Protein AF-A0A401TVS7-F1 (afdb_monomer)

Sequence (162 aa):
MGSLIAIETSARHPDKVSGLALIGTAATMTVGLDLLKAAEANDGAAIDMVSIWGLGFKAELGGSLAPGLWMHQGAQRVLQEAKPGVLYNDLNACNAYQNGLTAAAAVKVPATFILGERDMMTPAKAGKALAAATPNARTVVLPGAGHMMMVETPDELLAALQ

Foldseek 3Di:
DVLQVQLQCCLVPVVVDAEAEHALDFLAQADDPVLLVCLLVVHLVNLLVCLVLQWFPVLQVADFPDPPDRNSVVSSVVVVPDDRPPSNVVSVVRNPRNCLLVSQLSRDHAYEYEEECSARRRHVVRSVVSQVSHPNYDYDYDYRGYRPCCRHPVPVVVVSVD

Radius of gyration: 15.82 Å; Cα contacts (8 Å, |Δi|>4): 298; chains: 1; bounding box: 44×26×40 Å

Secondary structure (DSSP, 8-state):
-HHHHHHHHHHH-GGG-S-EEEES--S--PPPHHHHHHHHTT-HHHHHHHHHHHS-HHHHH---SSTT--HHHHHHHHHHTSPTTHHHHHHHHHHH---HHHHHHH--S-EEEEEETT-SSS-HHHHHHHHHTSTTEEEEEETT--S-HHHHSHHHHHHHH-

Mean predicted aligned error: 2.96 Å

pLDDT: mean 95.12, std 3.69, range [77.69, 98.56]

Nearest PDB structures (foldseek):
  5h3h-assembly1_A  TM=8.225E-01  e=1.185E-07  Exiguobacterium antarcticum B7
  4q3l-assembly2_F  TM=7.798E-01  e=3.015E-07  unidentified
  5egn-assembly3_C  TM=7.865E-01  e=1.833E-07  uncultured bacterium
  4uhe-assembly1_A  TM=7.106E-01  e=9.835E-08  Thermogutta terrifontis
  4lyd-assembly1_A-2  TM=6.863E-01  e=1.047E-06  Rhizorhabdus wittichii RW1

InterPro domains:
  IPR000073 Alpha/beta hydrolase fold-1 [PF12697] (1-160)
  IPR029058 Alpha/Beta hydrolase fold [G3DSA:3.40.50.1820] (1-162)
  IPR029058 Alpha/Beta hydrolase fold [SSF53474] (1-161)

Structure (mmCIF, N/CA/C/O backbone):
data_AF-A0A401TVS7-F1
#
_entry.id   AF-A0A401TVS7-F1
#
loop_
_atom_site.group_PDB
_atom_site.id
_atom_site.type_symbol
_atom_site.label_atom_id
_atom_site.label_alt_id
_atom_site.label_comp_id
_atom_site.label_asym_id
_atom_site.label_entity_id
_atom_site.label_seq_id
_atom_site.pdbx_PDB_ins_code
_atom_site.Cartn_x
_atom_site.Cartn_y
_atom_site.Cartn_z
_atom_site.occupancy
_atom_site.B_iso_or_equiv
_atom_site.auth_seq_id
_atom_site.auth_comp_id
_atom_site.auth_asym_id
_atom_site.auth_atom_id
_atom_site.pdbx_PDB_model_num
ATOM 1 N N . MET A 1 1 ? -2.966 -3.170 -3.645 1.00 87.50 1 MET A N 1
ATOM 2 C CA . MET A 1 1 ? -3.918 -4.309 -3.687 1.00 87.50 1 MET A CA 1
ATOM 3 C C . MET A 1 1 ? -4.216 -4.922 -2.317 1.00 87.50 1 MET A C 1
ATOM 5 O O . MET A 1 1 ? -5.374 -4.913 -1.920 1.00 87.50 1 MET A O 1
ATOM 9 N N . GLY A 1 2 ? -3.225 -5.450 -1.582 1.00 93.81 2 GLY A N 1
ATOM 10 C CA . GLY A 1 2 ? -3.470 -6.195 -0.331 1.00 93.81 2 GLY A CA 1
ATOM 11 C C . GLY A 1 2 ? -4.294 -5.447 0.729 1.00 93.81 2 GLY A C 1
ATOM 12 O O . GLY A 1 2 ? -5.142 -6.048 1.380 1.00 93.81 2 GLY A O 1
ATOM 13 N N . SER A 1 3 ? -4.130 -4.126 0.839 1.00 95.44 3 SER A N 1
ATOM 14 C CA . SER A 1 3 ? -4.926 -3.277 1.736 1.00 95.44 3 SER A CA 1
ATOM 15 C C . SER A 1 3 ? -6.422 -3.243 1.386 1.00 95.44 3 SER A C 1
ATOM 17 O O . SER A 1 3 ? -7.257 -3.277 2.290 1.00 95.44 3 SER A O 1
ATOM 19 N N . LEU A 1 4 ? -6.778 -3.252 0.096 1.00 96.56 4 LEU A N 1
ATOM 20 C CA . LEU A 1 4 ? -8.172 -3.329 -0.361 1.00 96.56 4 LEU A CA 1
ATOM 21 C C . LEU A 1 4 ? -8.790 -4.700 -0.049 1.00 96.56 4 LEU A C 1
ATOM 23 O O . LEU A 1 4 ? -9.935 -4.788 0.381 1.00 96.56 4 LEU A O 1
ATOM 27 N N . ILE A 1 5 ? -8.012 -5.774 -0.201 1.00 97.25 5 ILE A N 1
ATOM 28 C CA . ILE A 1 5 ? -8.448 -7.128 0.169 1.00 97.25 5 ILE A CA 1
ATOM 29 C C . ILE A 1 5 ? -8.669 -7.217 1.683 1.00 97.25 5 ILE A C 1
ATOM 31 O O . ILE A 1 5 ? -9.673 -7.771 2.132 1.00 97.25 5 ILE A O 1
ATOM 35 N N . ALA A 1 6 ? -7.752 -6.664 2.477 1.00 97.62 6 ALA A N 1
ATOM 36 C CA . ALA A 1 6 ? -7.809 -6.724 3.932 1.00 97.62 6 ALA A CA 1
ATOM 37 C C . ALA A 1 6 ? -9.018 -5.964 4.499 1.00 97.62 6 ALA A C 1
ATOM 39 O O . ALA A 1 6 ? -9.735 -6.504 5.345 1.00 97.62 6 ALA A O 1
ATOM 40 N N . ILE A 1 7 ? -9.284 -4.745 4.010 1.00 97.44 7 ILE A N 1
ATOM 41 C CA . ILE A 1 7 ? -10.443 -3.967 4.467 1.00 97.44 7 ILE A CA 1
ATOM 42 C C . ILE A 1 7 ? -11.757 -4.658 4.095 1.00 97.44 7 ILE A C 1
ATOM 44 O O . ILE A 1 7 ? -12.656 -4.755 4.926 1.00 97.44 7 ILE A O 1
ATOM 48 N N . GLU A 1 8 ? -11.831 -5.235 2.895 1.00 97.56 8 GLU A N 1
ATOM 49 C CA . GLU A 1 8 ? -13.035 -5.915 2.428 1.00 97.56 8 GLU A CA 1
ATOM 50 C C . GLU A 1 8 ? -13.267 -7.249 3.144 1.00 97.56 8 GLU A C 1
ATOM 52 O O . GLU A 1 8 ? -14.397 -7.610 3.473 1.00 97.56 8 GLU A O 1
ATOM 57 N N . THR A 1 9 ? -12.189 -7.958 3.481 1.00 98.19 9 THR A N 1
ATOM 58 C CA . THR A 1 9 ? -12.251 -9.157 4.324 1.00 98.19 9 THR A CA 1
ATOM 59 C C . THR A 1 9 ? -12.773 -8.818 5.719 1.00 98.19 9 THR A C 1
ATOM 61 O O . THR A 1 9 ? -13.660 -9.509 6.216 1.00 98.19 9 THR A O 1
ATOM 64 N N . SER A 1 10 ? -12.272 -7.740 6.330 1.00 97.69 10 SER A N 1
ATOM 65 C CA . SER A 1 10 ? -12.719 -7.268 7.648 1.00 97.69 10 SER A CA 1
ATOM 66 C C . SER A 1 10 ? -14.195 -6.858 7.643 1.00 97.69 10 SER A C 1
ATOM 68 O O . SER A 1 10 ? -14.953 -7.258 8.525 1.00 97.69 10 SER A O 1
ATOM 70 N N . ALA A 1 11 ? -14.634 -6.145 6.602 1.00 97.19 11 ALA A N 1
ATOM 71 C CA . ALA A 1 11 ? -16.025 -5.736 6.429 1.00 97.19 11 ALA A CA 1
ATOM 72 C C . ALA A 1 11 ? -16.983 -6.930 6.257 1.00 97.19 11 ALA A C 1
ATOM 74 O O . ALA A 1 11 ? -18.062 -6.966 6.850 1.00 97.19 11 ALA A O 1
ATOM 75 N N . ARG A 1 12 ? -16.597 -7.926 5.448 1.00 97.81 12 ARG A N 1
ATOM 76 C CA . ARG A 1 12 ? -17.446 -9.086 5.115 1.00 97.81 12 ARG A CA 1
ATOM 77 C C . ARG A 1 12 ? -17.433 -10.183 6.172 1.00 97.81 12 ARG A C 1
ATOM 79 O O . ARG A 1 12 ? -18.377 -10.970 6.251 1.00 97.81 12 ARG A O 1
ATOM 86 N N . HIS A 1 13 ? -16.360 -10.274 6.950 1.00 97.31 13 HIS A N 1
ATOM 87 C CA . HIS A 1 13 ? -16.144 -11.335 7.930 1.00 97.31 13 HIS A CA 1
ATOM 88 C C . HIS A 1 13 ? -15.685 -10.762 9.281 1.00 97.31 13 HIS A C 1
ATOM 90 O O . HIS A 1 13 ? -14.602 -11.117 9.752 1.00 97.31 13 HIS A O 1
ATOM 96 N N . PRO A 1 14 ? -16.504 -9.912 9.932 1.00 94.81 14 PRO A N 1
ATOM 97 C CA . PRO A 1 14 ? -16.106 -9.197 11.146 1.00 94.81 14 PRO A CA 1
ATOM 98 C C . PRO A 1 14 ? -15.720 -10.127 12.303 1.00 94.81 14 PRO A C 1
ATOM 100 O O . PRO A 1 14 ? -14.879 -9.766 13.114 1.00 94.81 14 PRO A O 1
ATOM 103 N N . ASP A 1 15 ? -16.275 -11.341 12.351 1.00 96.38 15 ASP A N 1
ATOM 104 C CA . ASP A 1 15 ? -15.998 -12.310 13.420 1.00 96.38 15 ASP A CA 1
ATOM 105 C C . ASP A 1 15 ? -14.690 -13.099 13.206 1.00 96.38 15 ASP A C 1
ATOM 107 O O . ASP A 1 15 ? -14.288 -13.883 14.064 1.00 96.38 15 ASP A O 1
ATOM 111 N N . LYS A 1 16 ? -14.028 -12.937 12.049 1.00 97.31 16 LYS A N 1
ATOM 112 C CA . LYS A 1 16 ? -12.776 -13.639 11.700 1.00 97.31 16 LYS A CA 1
ATOM 113 C C . LYS A 1 16 ? -11.531 -12.763 11.790 1.00 97.31 16 LYS A C 1
ATOM 115 O O . LYS A 1 16 ? -10.422 -13.271 11.641 1.00 97.31 1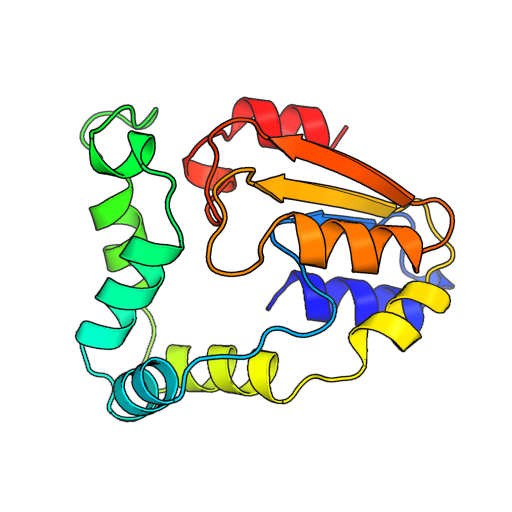6 LYS A O 1
ATOM 120 N N . VAL A 1 17 ? -11.704 -11.463 11.993 1.00 97.56 17 VAL A N 1
ATOM 121 C CA . VAL A 1 17 ? -10.617 -10.487 12.065 1.00 97.56 17 VAL A CA 1
ATOM 122 C C . VAL A 1 17 ? -10.621 -9.905 13.473 1.00 97.56 17 VAL A C 1
ATOM 124 O O . VAL A 1 17 ? -11.677 -9.566 13.988 1.00 97.56 17 VAL A O 1
ATOM 127 N N . SER A 1 18 ? -9.455 -9.809 14.112 1.00 96.75 18 SER A N 1
ATOM 128 C CA . SER A 1 18 ? -9.298 -9.207 15.448 1.00 96.75 18 SER A CA 1
ATOM 129 C C . SER A 1 18 ? -8.660 -7.815 15.410 1.00 96.75 18 SER A C 1
ATOM 131 O O . SER A 1 18 ? -8.793 -7.048 16.361 1.00 96.75 18 SER A O 1
ATOM 133 N N . GLY A 1 19 ? -8.000 -7.470 14.305 1.00 96.94 19 GLY A N 1
ATOM 134 C CA . GLY A 1 19 ? -7.358 -6.182 14.070 1.00 96.94 19 GLY A CA 1
ATOM 135 C C . GLY A 1 19 ? -6.997 -6.016 12.598 1.00 96.94 19 GLY A C 1
ATOM 136 O O . GLY A 1 19 ? -6.875 -7.000 11.865 1.00 96.94 19 GLY A O 1
ATOM 137 N N . LEU A 1 20 ? -6.851 -4.769 12.158 1.00 97.81 20 LEU A N 1
ATOM 138 C CA . LEU A 1 20 ? -6.569 -4.429 10.768 1.00 97.81 20 LEU A CA 1
ATOM 139 C C . LEU A 1 20 ? -5.378 -3.468 10.686 1.00 97.81 20 LEU A C 1
ATOM 141 O O . LEU A 1 20 ? -5.382 -2.422 11.327 1.00 97.81 20 LEU A O 1
ATOM 145 N N . ALA A 1 21 ? -4.380 -3.788 9.864 1.00 97.62 21 ALA A N 1
ATOM 146 C CA . ALA A 1 21 ? -3.297 -2.874 9.511 1.00 97.62 21 ALA A CA 1
ATOM 147 C C . ALA A 1 21 ? -3.308 -2.647 7.995 1.00 97.62 21 ALA A C 1
ATOM 149 O O . ALA A 1 21 ? -3.233 -3.599 7.219 1.00 97.62 21 ALA A O 1
ATOM 150 N N . LEU A 1 22 ? -3.437 -1.390 7.572 1.00 97.94 22 LEU A N 1
ATOM 151 C CA . LEU A 1 22 ? -3.485 -0.987 6.171 1.00 97.94 22 LEU A CA 1
ATOM 152 C C . LEU A 1 22 ? -2.284 -0.101 5.857 1.00 97.94 22 LEU A C 1
ATOM 154 O O . LEU A 1 22 ? -2.191 1.027 6.336 1.00 97.94 22 LEU A O 1
ATOM 158 N N . ILE A 1 23 ? -1.384 -0.622 5.032 1.00 97.88 23 ILE A N 1
ATOM 159 C CA . ILE A 1 23 ? -0.145 0.036 4.613 1.00 97.88 23 ILE A CA 1
ATOM 160 C C . ILE A 1 23 ? -0.337 0.506 3.170 1.00 97.88 23 ILE A C 1
ATOM 162 O O . ILE A 1 23 ? -0.783 -0.292 2.344 1.00 97.88 23 ILE A O 1
ATOM 166 N N . GLY A 1 24 ? -0.049 1.777 2.873 1.00 95.75 24 GLY A N 1
ATOM 167 C CA . GLY A 1 24 ? -0.129 2.318 1.505 1.00 95.75 24 GLY A CA 1
ATOM 168 C C . GLY A 1 24 ? -1.530 2.142 0.911 1.00 95.75 24 GLY A C 1
ATOM 169 O O . GLY A 1 24 ? -1.754 1.340 0.001 1.00 95.75 24 GLY A O 1
ATOM 170 N N . THR A 1 25 ? -2.522 2.798 1.518 1.00 96.62 25 THR A N 1
ATOM 171 C CA . THR A 1 25 ? -3.938 2.562 1.210 1.00 96.62 25 THR A CA 1
ATOM 172 C C . THR A 1 25 ? -4.681 3.829 0.807 1.00 96.62 25 THR A C 1
ATOM 174 O O . THR A 1 25 ? -4.350 4.939 1.224 1.00 96.62 25 THR A O 1
ATOM 177 N N . ALA A 1 26 ? -5.738 3.642 0.025 1.00 95.69 26 ALA A N 1
ATOM 178 C CA . ALA A 1 26 ? -6.694 4.661 -0.373 1.00 95.69 26 ALA A CA 1
ATOM 179 C C . ALA A 1 26 ? -8.057 4.001 -0.624 1.00 95.69 26 ALA A C 1
ATOM 181 O O . ALA A 1 26 ? -8.126 2.814 -0.935 1.00 95.69 26 ALA A O 1
ATOM 182 N N . ALA A 1 27 ? -9.144 4.770 -0.503 1.00 92.88 27 ALA A N 1
ATOM 183 C CA . ALA A 1 27 ? -10.495 4.269 -0.777 1.00 92.88 27 ALA A CA 1
ATOM 184 C C . ALA A 1 27 ? -10.682 3.851 -2.245 1.00 92.88 27 ALA A C 1
ATOM 186 O O . ALA A 1 27 ? -11.374 2.880 -2.542 1.00 92.88 27 ALA A O 1
ATOM 187 N N . THR A 1 28 ? -10.046 4.606 -3.138 1.00 90.19 28 THR A N 1
ATOM 188 C CA . THR A 1 28 ? -10.009 4.406 -4.585 1.00 90.19 28 THR A CA 1
ATOM 189 C C . THR A 1 28 ? -8.558 4.523 -5.032 1.00 90.19 28 THR A C 1
ATOM 191 O O . THR A 1 28 ? -7.891 5.502 -4.689 1.00 90.19 28 THR A O 1
ATOM 194 N N . MET A 1 29 ? -8.074 3.547 -5.794 1.00 90.12 29 MET A N 1
ATOM 195 C CA . MET A 1 29 ? -6.709 3.518 -6.325 1.00 90.12 29 MET A CA 1
ATOM 196 C C . MET A 1 29 ? -6.763 3.662 -7.845 1.00 90.12 29 MET A C 1
ATOM 198 O O . MET A 1 29 ? -6.540 2.701 -8.577 1.00 90.12 29 MET A O 1
ATOM 202 N N . THR A 1 30 ? -7.128 4.855 -8.315 1.00 89.44 30 THR A N 1
ATOM 203 C CA . THR A 1 30 ? -7.210 5.139 -9.751 1.00 89.44 30 THR A CA 1
ATOM 204 C C . THR A 1 30 ? -5.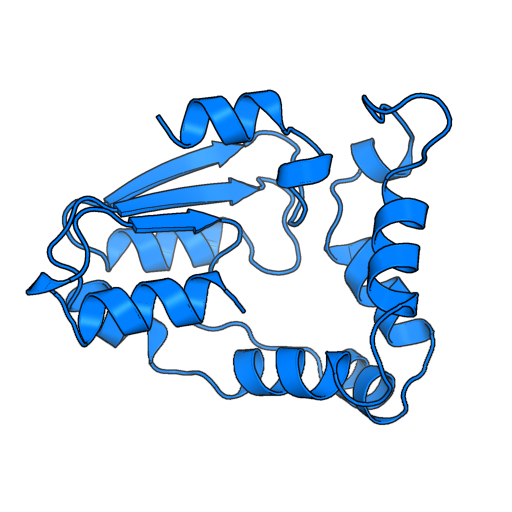835 4.991 -10.385 1.00 89.44 30 THR A C 1
ATOM 206 O O . THR A 1 30 ? -4.880 5.640 -9.959 1.00 89.44 30 THR A O 1
ATOM 209 N N . VAL A 1 31 ? -5.745 4.167 -11.425 1.00 92.50 31 VAL A N 1
ATOM 210 C CA . VAL A 1 31 ? -4.498 3.936 -12.156 1.00 92.50 31 VAL A CA 1
ATOM 211 C C . VAL A 1 31 ? -4.535 4.727 -13.459 1.00 92.50 31 VAL A C 1
ATOM 213 O O . VAL A 1 31 ? -5.517 4.686 -14.200 1.00 92.50 31 VAL A O 1
ATOM 216 N N . GLY A 1 32 ? -3.462 5.470 -13.739 1.00 93.94 32 GLY A N 1
ATOM 217 C CA . GLY A 1 32 ? -3.330 6.233 -14.978 1.00 93.94 32 GLY A CA 1
ATOM 218 C C . GLY A 1 32 ? -3.402 5.336 -16.217 1.00 93.94 32 GLY A C 1
ATOM 219 O O . GLY A 1 32 ? -2.868 4.226 -16.222 1.00 93.94 32 GLY A O 1
ATOM 220 N N . LEU A 1 33 ? -4.041 5.830 -17.281 1.00 94.94 33 LEU A N 1
ATOM 221 C CA . LEU A 1 33 ? -4.263 5.061 -18.510 1.00 94.94 33 LEU A CA 1
ATOM 222 C C . LEU A 1 33 ? -2.952 4.589 -19.156 1.00 94.94 33 LEU A C 1
ATOM 224 O O . LEU A 1 33 ? -2.898 3.476 -19.670 1.00 94.94 33 LEU A O 1
ATOM 228 N N . ASP A 1 34 ? -1.905 5.410 -19.110 1.00 96.62 34 ASP A N 1
ATOM 229 C CA . ASP A 1 34 ? -0.604 5.065 -19.690 1.00 96.62 34 ASP A CA 1
ATOM 230 C C . ASP A 1 34 ? 0.060 3.905 -18.941 1.00 96.62 34 ASP A C 1
ATOM 232 O O . ASP A 1 34 ? 0.573 2.980 -19.569 1.00 96.62 34 ASP A O 1
ATOM 236 N N . LEU A 1 35 ? -0.040 3.889 -17.606 1.00 97.06 35 LEU A N 1
ATOM 237 C CA . LEU A 1 35 ? 0.441 2.775 -16.791 1.00 97.06 35 LEU A CA 1
ATOM 238 C C . LEU A 1 35 ? -0.368 1.498 -17.059 1.00 97.06 35 LEU A C 1
ATOM 240 O O . LEU A 1 35 ? 0.224 0.435 -17.227 1.00 97.06 35 LEU A O 1
ATOM 244 N N . LEU A 1 36 ? -1.699 1.586 -17.161 1.00 97.38 36 LEU A N 1
ATOM 245 C CA . LEU A 1 36 ? -2.530 0.422 -17.495 1.00 97.38 36 LEU A CA 1
ATOM 246 C C . LEU A 1 36 ? -2.179 -0.161 -18.869 1.00 97.38 36 LEU A C 1
ATOM 248 O O . LEU A 1 36 ? -2.016 -1.372 -18.979 1.00 97.38 36 LEU A O 1
ATOM 252 N N . LYS A 1 37 ? -2.010 0.683 -19.895 1.00 98.00 37 LYS A N 1
ATOM 253 C CA . LYS A 1 37 ? -1.628 0.245 -21.248 1.00 98.00 37 LYS A CA 1
ATOM 254 C C . LYS A 1 37 ? -0.243 -0.396 -21.280 1.00 98.00 37 LYS A C 1
ATOM 256 O O . LYS A 1 37 ? -0.077 -1.450 -21.887 1.00 98.00 37 LYS A O 1
ATOM 261 N N . ALA A 1 38 ? 0.741 0.218 -20.622 1.00 98.06 38 ALA A N 1
ATOM 262 C CA . ALA A 1 38 ? 2.086 -0.341 -20.529 1.00 98.06 38 ALA A CA 1
ATOM 263 C C . ALA A 1 38 ? 2.071 -1.699 -19.808 1.00 98.06 38 ALA A C 1
ATOM 265 O O . ALA A 1 38 ? 2.687 -2.656 -20.273 1.00 98.06 38 ALA A O 1
ATOM 266 N N . ALA A 1 39 ? 1.314 -1.814 -18.711 1.00 97.94 39 ALA A N 1
ATOM 267 C CA . ALA A 1 39 ? 1.181 -3.066 -17.974 1.00 97.94 39 ALA A CA 1
ATOM 268 C C . ALA A 1 39 ? 0.477 -4.154 -18.803 1.00 97.94 39 ALA A C 1
ATOM 270 O O . ALA A 1 39 ? 0.909 -5.305 -18.780 1.00 97.94 39 ALA A O 1
ATOM 271 N N . GLU A 1 40 ? -0.574 -3.806 -19.556 1.00 98.06 40 GLU A N 1
ATOM 272 C CA . GLU A 1 40 ? -1.292 -4.727 -20.454 1.00 98.06 40 GLU A CA 1
ATOM 273 C C . GLU A 1 40 ? -0.370 -5.279 -21.551 1.00 98.06 40 GLU A C 1
ATOM 275 O O . GLU A 1 40 ? -0.381 -6.475 -21.846 1.00 98.06 40 GLU A O 1
ATOM 280 N N . ALA A 1 41 ? 0.490 -4.419 -22.100 1.00 98.00 41 ALA A N 1
ATOM 281 C CA . ALA A 1 41 ? 1.492 -4.783 -23.094 1.00 98.00 41 ALA A CA 1
ATOM 282 C C . ALA A 1 41 ? 2.703 -5.541 -22.513 1.00 98.00 41 ALA A C 1
ATOM 284 O O . ALA A 1 41 ? 3.537 -6.015 -23.282 1.00 98.00 41 ALA A O 1
ATOM 285 N N . ASN A 1 42 ? 2.801 -5.694 -21.184 1.00 97.50 42 ASN A N 1
ATOM 286 C CA . ASN A 1 42 ? 3.995 -6.189 -20.483 1.00 97.50 42 ASN A CA 1
ATOM 287 C C . ASN A 1 42 ? 5.259 -5.378 -20.818 1.00 97.50 42 ASN A C 1
ATOM 289 O O . ASN A 1 42 ? 6.362 -5.920 -20.890 1.00 97.50 42 ASN A O 1
ATOM 293 N N . ASP A 1 43 ? 5.085 -4.079 -21.048 1.00 97.69 43 ASP A N 1
ATOM 294 C CA . ASP A 1 43 ? 6.172 -3.153 -21.328 1.00 97.69 43 ASP A CA 1
ATOM 295 C C . ASP A 1 43 ? 6.940 -2.839 -20.033 1.00 97.69 43 ASP A C 1
ATOM 297 O O . ASP A 1 43 ? 6.343 -2.566 -18.984 1.00 97.69 43 ASP A O 1
ATOM 301 N N . GLY A 1 44 ? 8.274 -2.841 -20.108 1.00 96.69 44 GLY A N 1
ATOM 302 C CA . GLY A 1 44 ? 9.152 -2.469 -18.997 1.00 96.69 44 GLY A CA 1
ATOM 303 C C . GLY A 1 44 ? 8.875 -1.064 -18.452 1.00 96.69 44 GLY A C 1
ATOM 304 O O . GLY A 1 44 ? 9.057 -0.835 -17.259 1.00 96.69 44 GLY A O 1
ATOM 305 N N . ALA A 1 45 ? 8.314 -0.163 -19.264 1.00 97.38 45 ALA A N 1
ATOM 306 C CA . ALA A 1 45 ? 7.894 1.162 -18.820 1.00 97.38 45 ALA A CA 1
ATOM 307 C C . ALA A 1 45 ? 6.890 1.121 -17.649 1.00 97.38 45 ALA A C 1
ATOM 309 O O . ALA A 1 45 ? 6.882 2.023 -16.811 1.00 97.38 45 ALA A O 1
ATOM 310 N N . ALA A 1 46 ? 6.057 0.077 -17.545 1.00 97.50 46 ALA A N 1
ATOM 311 C CA . ALA A 1 46 ? 5.157 -0.098 -16.404 1.00 97.50 46 ALA A CA 1
ATOM 312 C C . ALA A 1 46 ? 5.921 -0.329 -15.094 1.00 97.50 46 ALA A C 1
ATOM 314 O O . ALA A 1 46 ? 5.558 0.219 -14.053 1.00 97.50 46 ALA A O 1
ATOM 315 N N . ILE A 1 47 ? 6.995 -1.116 -15.157 1.00 96.94 47 ILE A N 1
ATOM 316 C CA . ILE A 1 47 ? 7.864 -1.416 -14.017 1.00 96.94 47 ILE A CA 1
ATOM 317 C C . ILE A 1 47 ? 8.601 -0.152 -13.578 1.00 96.94 47 ILE A C 1
ATOM 319 O O . ILE A 1 47 ? 8.666 0.133 -12.380 1.00 96.94 47 ILE A O 1
ATOM 323 N N . ASP A 1 48 ? 9.089 0.632 -14.539 1.00 95.81 48 ASP A N 1
ATOM 324 C CA . ASP A 1 48 ? 9.759 1.902 -14.270 1.00 95.81 48 ASP A CA 1
ATOM 325 C C . ASP A 1 48 ? 8.808 2.891 -13.592 1.00 95.81 48 ASP A C 1
ATOM 327 O O . ASP A 1 48 ? 9.127 3.418 -12.531 1.00 95.81 48 ASP A O 1
ATOM 331 N N . MET A 1 49 ? 7.599 3.083 -14.130 1.00 95.94 49 MET A N 1
ATOM 332 C CA . MET A 1 49 ? 6.594 3.975 -13.539 1.00 95.94 49 MET A CA 1
ATOM 333 C C . MET A 1 49 ? 6.227 3.581 -12.103 1.00 95.94 49 MET A C 1
ATOM 335 O O . MET A 1 49 ? 6.208 4.437 -11.218 1.00 95.94 49 MET A O 1
ATOM 339 N N . VAL A 1 50 ? 5.963 2.293 -11.848 1.00 95.06 50 VAL A N 1
ATOM 340 C CA . VAL A 1 50 ? 5.636 1.810 -10.495 1.00 95.06 50 VAL A CA 1
ATOM 341 C C . VAL A 1 50 ? 6.813 2.001 -9.541 1.00 95.06 50 VAL A C 1
ATOM 343 O O . VAL A 1 50 ? 6.600 2.395 -8.398 1.00 95.06 50 VAL A O 1
ATOM 346 N N . SER A 1 51 ? 8.044 1.762 -9.991 1.00 93.56 51 SER A N 1
ATOM 347 C CA . SER A 1 51 ? 9.234 1.908 -9.143 1.00 93.56 51 SER A CA 1
ATOM 348 C C . SER A 1 51 ? 9.514 3.380 -8.821 1.00 93.56 51 SER A C 1
ATOM 350 O O . SER A 1 51 ? 9.723 3.715 -7.659 1.00 93.56 51 SER A O 1
ATOM 352 N N . ILE A 1 52 ? 9.405 4.269 -9.817 1.00 92.56 52 ILE A N 1
ATOM 353 C CA . ILE A 1 52 ? 9.613 5.719 -9.671 1.00 92.56 52 ILE A CA 1
ATOM 354 C C . ILE A 1 52 ? 8.559 6.357 -8.753 1.00 92.56 52 ILE A C 1
ATOM 356 O O . ILE A 1 52 ? 8.887 7.213 -7.937 1.00 92.56 52 ILE A O 1
ATOM 360 N N . TRP A 1 53 ? 7.281 5.986 -8.881 1.00 92.31 53 TRP A N 1
ATOM 361 C CA . TRP A 1 53 ? 6.212 6.552 -8.041 1.00 92.31 53 TRP A CA 1
ATOM 362 C C . TRP A 1 53 ? 6.059 5.839 -6.696 1.00 92.31 53 TRP A C 1
ATOM 364 O O . TRP A 1 53 ? 5.459 6.385 -5.767 1.00 92.31 53 TRP A O 1
ATOM 374 N N . GLY A 1 54 ? 6.569 4.613 -6.598 1.00 90.75 54 GLY A N 1
ATOM 375 C CA . GLY A 1 54 ? 6.486 3.788 -5.403 1.00 90.75 54 GLY A CA 1
ATOM 376 C C . GLY A 1 54 ? 7.525 4.135 -4.342 1.00 90.75 54 GLY A C 1
ATOM 377 O O . GLY A 1 54 ? 7.317 3.803 -3.179 1.00 90.75 54 GLY A O 1
ATOM 378 N N . LEU A 1 55 ? 8.619 4.805 -4.698 1.00 91.38 55 LEU A N 1
ATOM 379 C CA . LEU A 1 55 ? 9.723 5.099 -3.786 1.00 91.38 55 LEU A CA 1
ATOM 380 C C . LEU A 1 55 ? 9.806 6.589 -3.444 1.00 91.38 55 LEU A C 1
ATOM 382 O O . LEU A 1 55 ? 9.557 7.468 -4.267 1.00 91.38 55 LEU A O 1
ATOM 386 N N . GLY A 1 56 ? 10.181 6.891 -2.203 1.00 88.69 56 GLY A N 1
ATOM 387 C CA . GLY A 1 56 ? 10.534 8.235 -1.779 1.00 88.69 56 GLY A CA 1
ATOM 388 C C . GLY A 1 56 ? 11.901 8.651 -2.326 1.00 88.69 56 GLY A C 1
ATOM 389 O O . GLY A 1 56 ? 12.797 7.835 -2.529 1.00 88.69 56 GLY A O 1
ATOM 390 N N . PHE A 1 57 ? 12.112 9.961 -2.490 1.00 87.25 57 PHE A N 1
ATOM 391 C CA . PHE A 1 57 ? 13.337 10.525 -3.080 1.00 87.25 57 PHE A CA 1
ATOM 392 C C . PHE A 1 57 ? 14.648 10.002 -2.464 1.00 87.25 57 PHE A C 1
ATOM 394 O O . PHE A 1 57 ? 15.642 9.846 -3.163 1.00 87.25 57 PHE A O 1
ATOM 401 N N . LYS A 1 58 ? 14.681 9.721 -1.154 1.00 85.19 58 LYS A N 1
ATOM 402 C CA . LYS A 1 58 ? 15.891 9.187 -0.507 1.00 85.19 58 LYS A CA 1
ATOM 403 C C . LYS A 1 58 ? 16.230 7.768 -0.973 1.00 85.19 58 LYS A C 1
ATOM 405 O O . LYS A 1 58 ? 17.409 7.477 -1.147 1.00 85.19 58 LYS A O 1
ATOM 410 N N . ALA A 1 59 ? 15.221 6.929 -1.201 1.00 86.75 59 ALA A N 1
ATOM 411 C CA . ALA A 1 59 ? 15.397 5.548 -1.643 1.00 86.75 59 ALA A CA 1
ATOM 412 C C . ALA A 1 59 ? 15.990 5.454 -3.063 1.00 86.7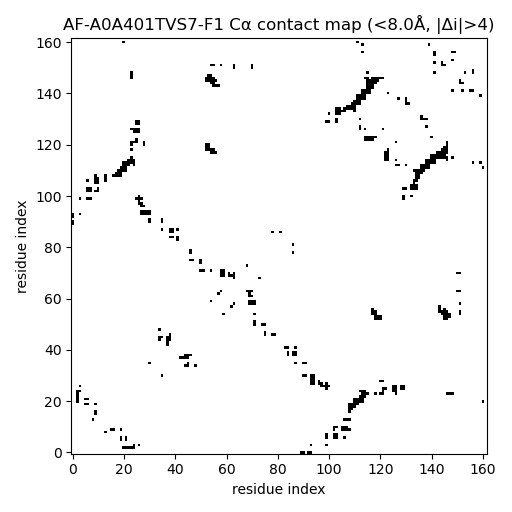5 59 ALA A C 1
ATOM 414 O O . ALA A 1 59 ? 16.669 4.479 -3.389 1.00 86.75 59 ALA A O 1
ATOM 415 N N . GLU A 1 60 ? 15.811 6.504 -3.871 1.00 85.88 60 GLU A N 1
ATOM 416 C CA . GLU A 1 60 ? 16.446 6.657 -5.185 1.00 85.88 60 GLU A CA 1
ATOM 417 C C . GLU A 1 60 ? 17.952 6.936 -5.090 1.00 85.88 60 GLU A C 1
ATOM 419 O O . GLU A 1 60 ? 18.717 6.514 -5.951 1.00 85.88 60 GLU A O 1
ATOM 424 N N . LEU A 1 61 ? 18.407 7.614 -4.031 1.00 85.69 61 LEU A N 1
ATOM 425 C CA . LEU A 1 61 ? 19.807 8.023 -3.882 1.00 85.69 61 LEU A CA 1
ATOM 426 C C . LEU A 1 61 ? 20.690 6.961 -3.206 1.00 85.69 61 LEU A C 1
ATOM 428 O O . LEU A 1 61 ? 21.906 6.973 -3.393 1.00 85.69 61 LEU A O 1
ATOM 432 N N . GLY A 1 62 ? 20.107 6.073 -2.393 1.00 82.38 62 GLY A N 1
ATOM 433 C CA . GLY A 1 62 ? 20.826 5.041 -1.642 1.00 82.38 62 GLY A CA 1
ATOM 434 C C . GLY A 1 62 ? 20.215 4.772 -0.264 1.00 82.38 62 GLY A C 1
ATOM 435 O O . GLY A 1 62 ? 19.039 5.027 -0.033 1.00 82.38 62 GLY A O 1
ATOM 436 N N . GLY A 1 63 ? 21.018 4.247 0.668 1.00 83.44 63 GLY A N 1
ATOM 437 C CA . GLY A 1 63 ? 20.587 4.031 2.059 1.00 83.44 63 GLY A CA 1
ATOM 438 C C . GLY A 1 63 ? 19.844 2.718 2.320 1.00 83.44 63 GLY A C 1
ATOM 439 O O . GLY A 1 63 ? 19.186 2.592 3.346 1.00 83.44 63 GLY A O 1
ATOM 440 N N . SER A 1 64 ? 19.955 1.737 1.416 1.00 87.62 64 SER A N 1
ATOM 441 C CA . SER A 1 64 ? 19.473 0.375 1.674 1.00 87.62 64 SER A CA 1
ATOM 442 C C . SE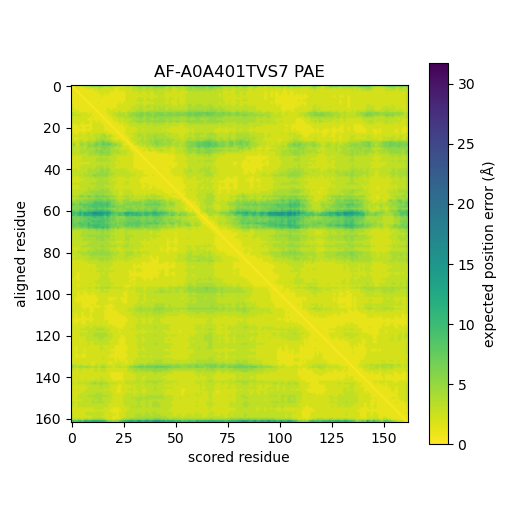R A 1 64 ? 20.133 -0.195 2.929 1.00 87.62 64 SER A C 1
ATOM 444 O O . SER A 1 64 ? 21.361 -0.222 3.029 1.00 87.62 64 SER A O 1
ATOM 446 N N . LEU A 1 65 ? 19.319 -0.704 3.856 1.00 87.00 65 LEU A N 1
ATOM 447 C CA . LEU A 1 65 ? 19.806 -1.429 5.033 1.00 87.00 65 LEU A CA 1
ATOM 448 C C . LEU A 1 65 ? 20.375 -2.809 4.673 1.00 87.00 65 LEU A C 1
ATOM 450 O O . LEU A 1 65 ? 21.126 -3.388 5.453 1.00 87.00 65 LEU A O 1
ATOM 454 N N . ALA A 1 66 ? 20.048 -3.326 3.486 1.00 86.88 66 ALA A N 1
ATOM 455 C CA . ALA A 1 66 ? 20.651 -4.527 2.932 1.00 86.88 66 ALA A CA 1
ATOM 456 C C . ALA A 1 66 ? 21.919 -4.155 2.134 1.00 86.88 66 ALA A C 1
ATOM 458 O O . ALA A 1 66 ? 21.802 -3.487 1.095 1.00 86.88 66 ALA A O 1
ATOM 459 N N . PRO A 1 67 ? 23.123 -4.571 2.584 1.00 86.69 67 PRO A N 1
ATOM 460 C CA . PRO A 1 67 ? 24.375 -4.232 1.915 1.00 86.69 67 PRO A CA 1
ATOM 461 C C . PRO A 1 67 ? 24.408 -4.708 0.461 1.00 86.69 67 PRO A C 1
ATOM 463 O O . PRO A 1 67 ? 24.026 -5.835 0.157 1.00 86.69 67 PRO A O 1
ATOM 466 N N . GLY A 1 68 ? 24.900 -3.850 -0.435 1.00 87.31 68 GLY A N 1
ATOM 467 C CA . GLY A 1 68 ? 25.040 -4.164 -1.861 1.00 87.31 68 GLY A CA 1
ATOM 468 C C . GLY A 1 68 ? 23.746 -4.076 -2.676 1.00 87.31 68 GLY A C 1
ATOM 469 O O . GLY A 1 68 ? 23.787 -4.338 -3.875 1.00 87.31 68 GLY A O 1
ATOM 470 N N . LEU A 1 69 ? 22.621 -3.688 -2.066 1.00 89.00 69 LEU A N 1
ATOM 471 C CA . LEU A 1 69 ? 21.360 -3.461 -2.771 1.00 89.00 69 LEU A CA 1
ATOM 472 C C . LEU A 1 69 ? 21.058 -1.968 -2.930 1.00 89.00 69 LEU A C 1
ATOM 474 O O . LEU A 1 69 ? 21.343 -1.154 -2.053 1.00 89.00 69 LEU A O 1
ATOM 478 N N . TRP A 1 70 ? 20.419 -1.630 -4.047 1.00 92.00 70 TRP A N 1
ATOM 479 C CA . TRP A 1 70 ? 19.773 -0.342 -4.279 1.00 92.00 70 TRP A CA 1
ATOM 480 C C . TRP A 1 70 ? 18.261 -0.565 -4.326 1.00 92.00 70 TRP A C 1
ATOM 482 O O . TRP A 1 70 ? 17.789 -1.438 -5.056 1.00 92.00 70 TRP A O 1
ATOM 492 N N . MET A 1 71 ? 17.501 0.192 -3.526 1.00 93.62 71 MET A N 1
ATOM 493 C CA . MET A 1 71 ? 16.064 -0.045 -3.340 1.00 93.62 71 MET A CA 1
ATOM 494 C C . MET A 1 71 ? 15.283 0.037 -4.656 1.00 93.62 71 MET A C 1
ATOM 496 O O . MET A 1 71 ? 14.416 -0.803 -4.883 1.00 93.62 71 MET A O 1
ATOM 500 N N . HIS A 1 72 ? 15.633 0.976 -5.543 1.00 93.56 72 HIS A N 1
ATOM 501 C CA . HIS A 1 72 ? 14.980 1.117 -6.846 1.00 93.56 72 HIS A CA 1
ATOM 502 C C . HIS A 1 72 ? 15.128 -0.135 -7.712 1.00 93.56 72 HIS A C 1
ATOM 504 O O . HIS A 1 72 ? 14.137 -0.715 -8.152 1.00 93.56 72 HIS A O 1
ATOM 510 N N . GLN A 1 73 ? 16.359 -0.618 -7.892 1.00 92.25 73 GLN A N 1
ATOM 511 C CA . GLN A 1 73 ? 16.604 -1.856 -8.633 1.00 92.25 73 GLN A CA 1
ATOM 512 C C . GLN A 1 73 ? 15.984 -3.078 -7.952 1.00 92.25 73 GLN A C 1
ATOM 514 O O . GLN A 1 73 ? 15.521 -3.986 -8.638 1.00 92.25 73 GLN A O 1
ATOM 519 N N . GLY A 1 74 ? 15.941 -3.103 -6.617 1.00 92.69 74 GLY A N 1
ATOM 520 C CA . GLY A 1 74 ? 15.227 -4.135 -5.867 1.00 92.69 74 GLY A CA 1
ATOM 521 C C . GLY A 1 74 ? 13.735 -4.156 -6.206 1.00 92.69 74 GLY A C 1
ATOM 522 O O . GLY A 1 74 ? 13.199 -5.216 -6.529 1.00 92.69 74 GLY A O 1
ATOM 523 N N . ALA A 1 75 ? 13.081 -2.990 -6.205 1.00 92.94 75 ALA A N 1
ATOM 524 C CA . ALA A 1 75 ? 11.674 -2.847 -6.574 1.00 92.94 75 ALA A CA 1
ATOM 525 C C . ALA A 1 75 ? 11.421 -3.276 -8.028 1.00 92.94 75 ALA A C 1
ATOM 527 O O . ALA A 1 75 ? 10.541 -4.104 -8.277 1.00 92.94 75 ALA A O 1
ATOM 528 N N . GLN A 1 76 ? 12.247 -2.808 -8.970 1.00 95.19 76 GLN A N 1
ATOM 529 C CA . GLN A 1 76 ? 12.164 -3.232 -10.369 1.00 95.19 76 GLN A CA 1
ATOM 530 C C . GLN A 1 76 ? 12.326 -4.748 -10.502 1.00 95.19 76 GLN A C 1
ATOM 532 O O . GLN A 1 76 ? 11.552 -5.384 -11.215 1.00 95.19 76 GLN A O 1
ATOM 537 N N . ARG A 1 77 ? 13.295 -5.354 -9.799 1.00 94.94 77 ARG A N 1
ATOM 538 C CA . ARG A 1 77 ? 13.555 -6.790 -9.925 1.00 94.94 77 ARG A CA 1
ATOM 539 C C . ARG A 1 77 ? 12.389 -7.631 -9.423 1.00 94.94 77 ARG A C 1
ATOM 541 O O . ARG A 1 77 ? 12.045 -8.610 -10.074 1.00 94.94 77 ARG A O 1
ATOM 548 N N . VAL A 1 78 ? 11.751 -7.240 -8.321 1.00 92.88 78 VAL A N 1
ATOM 549 C CA . VAL A 1 78 ? 10.543 -7.922 -7.825 1.00 92.88 78 VAL A CA 1
ATOM 550 C C . VAL A 1 78 ? 9.433 -7.899 -8.878 1.00 92.88 78 VAL A C 1
ATOM 552 O O . VAL A 1 78 ? 8.797 -8.922 -9.119 1.00 92.88 78 VAL A O 1
ATOM 555 N N . LEU A 1 79 ? 9.225 -6.759 -9.541 1.00 95.12 79 LEU A N 1
ATOM 556 C CA . LEU A 1 79 ? 8.209 -6.631 -10.587 1.00 95.12 79 LEU A CA 1
ATOM 557 C C . LEU A 1 79 ? 8.580 -7.398 -11.867 1.00 95.12 79 LEU A C 1
ATOM 559 O O . LEU A 1 79 ? 7.697 -7.955 -12.511 1.00 95.12 79 LEU A O 1
ATOM 563 N N . GLN A 1 80 ? 9.867 -7.481 -12.216 1.00 96.31 80 GLN A N 1
ATOM 564 C CA . GLN A 1 80 ? 10.361 -8.250 -13.369 1.00 96.31 80 GLN A CA 1
ATOM 565 C C . GLN A 1 80 ? 10.189 -9.768 -13.210 1.00 96.31 80 GLN A C 1
ATOM 567 O O . GLN A 1 80 ? 10.089 -10.474 -14.209 1.00 96.31 80 GLN A O 1
ATOM 572 N N . GLU A 1 81 ? 10.150 -10.282 -11.977 1.00 96.69 81 GLU A N 1
ATOM 573 C CA . GLU A 1 81 ? 9.870 -11.701 -11.698 1.00 96.69 81 GLU A CA 1
ATOM 574 C C . GLU A 1 81 ? 8.375 -12.050 -11.839 1.00 96.69 81 GLU A C 1
ATOM 576 O O . GLU A 1 81 ? 7.999 -13.227 -11.841 1.00 96.69 81 GLU A O 1
ATOM 581 N N . ALA A 1 82 ? 7.494 -11.050 -11.958 1.00 95.44 82 ALA A N 1
ATOM 582 C CA . ALA A 1 82 ? 6.077 -11.290 -12.173 1.00 95.44 82 ALA A CA 1
ATOM 583 C C . ALA A 1 82 ? 5.839 -11.923 -13.554 1.00 95.44 82 ALA A C 1
ATOM 585 O O . ALA A 1 82 ? 6.411 -11.524 -14.568 1.00 95.44 82 ALA A O 1
ATOM 586 N N . LYS A 1 83 ? 4.945 -12.915 -13.611 1.00 97.75 83 LYS A N 1
ATOM 587 C CA . LYS A 1 83 ? 4.538 -13.514 -14.889 1.00 97.75 83 LYS A CA 1
ATOM 588 C C . LYS A 1 83 ? 3.813 -12.475 -15.759 1.00 97.75 83 LYS A C 1
ATOM 590 O O . LYS A 1 83 ? 3.136 -11.601 -15.207 1.00 97.75 83 LYS A O 1
ATOM 595 N N . PRO A 1 84 ? 3.857 -12.614 -17.097 1.00 97.19 84 PRO A N 1
ATOM 596 C CA . PRO A 1 84 ? 3.097 -11.747 -17.987 1.00 97.19 84 PRO A CA 1
ATOM 597 C C . PRO A 1 84 ? 1.617 -11.649 -17.593 1.00 97.19 84 PRO A C 1
ATOM 599 O O . PRO A 1 84 ? 0.988 -12.649 -17.239 1.00 97.19 84 PRO A O 1
ATOM 602 N N . GLY A 1 85 ? 1.074 -10.435 -17.630 1.00 97.31 85 GLY A N 1
ATOM 603 C CA . GLY A 1 85 ? -0.306 -10.101 -17.281 1.00 97.31 85 GLY A CA 1
ATOM 604 C C . GLY A 1 85 ? -0.580 -9.917 -15.785 1.00 97.31 85 GLY A C 1
ATOM 605 O O . GLY A 1 85 ? -1.605 -9.334 -15.442 1.00 97.31 85 GLY A O 1
ATOM 606 N N . VAL A 1 86 ? 0.310 -10.347 -14.880 1.00 97.56 86 VAL A N 1
ATOM 607 C CA . VAL A 1 86 ? 0.082 -10.222 -13.424 1.00 97.56 86 VAL A CA 1
ATOM 608 C C . VAL A 1 86 ? 0.001 -8.757 -13.000 1.00 97.56 86 VAL A C 1
ATOM 610 O O . VAL A 1 86 ? -0.972 -8.364 -12.364 1.00 97.56 86 VAL A O 1
ATOM 613 N N . LEU A 1 87 ? 0.966 -7.931 -13.420 1.00 97.12 87 LEU A N 1
ATOM 614 C CA . LEU A 1 87 ? 0.985 -6.509 -13.065 1.00 97.12 87 LEU A CA 1
ATOM 615 C C . LEU A 1 87 ? -0.273 -5.777 -13.561 1.00 97.12 87 LEU A C 1
ATOM 617 O O . LEU A 1 87 ? -0.875 -5.007 -12.815 1.00 97.12 87 LEU A O 1
ATOM 621 N N . TYR A 1 88 ? -0.699 -6.047 -14.799 1.00 98.00 88 TYR A N 1
ATOM 622 C CA . TYR A 1 88 ? -1.934 -5.485 -15.347 1.00 98.00 88 TYR A CA 1
ATOM 623 C C . TYR A 1 88 ? -3.159 -5.902 -14.537 1.00 98.00 88 TYR A C 1
ATOM 625 O O . TYR A 1 88 ? -3.962 -5.048 -14.171 1.00 98.00 88 TYR A O 1
ATOM 633 N N . ASN A 1 89 ? -3.295 -7.196 -14.236 1.00 97.94 89 ASN A N 1
ATOM 634 C CA . ASN A 1 89 ? -4.436 -7.711 -13.486 1.00 97.94 89 ASN A CA 1
ATOM 635 C C . ASN A 1 89 ? -4.542 -7.045 -12.108 1.00 97.94 89 ASN A C 1
ATOM 637 O O . ASN A 1 89 ? -5.629 -6.616 -11.724 1.00 97.94 89 ASN A O 1
ATOM 641 N N . ASP A 1 90 ? -3.420 -6.894 -11.404 1.00 96.25 90 ASP A N 1
ATOM 642 C CA . ASP A 1 90 ? -3.382 -6.280 -10.076 1.00 96.25 90 ASP A CA 1
ATOM 643 C C . ASP A 1 90 ? -3.727 -4.783 -10.121 1.00 96.25 90 ASP A C 1
ATOM 645 O O . ASP A 1 90 ? -4.544 -4.298 -9.328 1.00 96.25 90 ASP A O 1
ATOM 649 N N . LEU A 1 91 ? -3.143 -4.041 -11.069 1.00 96.69 91 LEU A N 1
ATOM 650 C CA . LEU A 1 91 ? -3.431 -2.618 -11.270 1.00 96.69 91 LEU A CA 1
ATOM 651 C C . LEU A 1 91 ? -4.888 -2.395 -11.684 1.00 96.69 91 LEU A C 1
ATOM 653 O O . LEU A 1 91 ? -5.566 -1.534 -11.124 1.00 96.69 91 LEU A O 1
ATOM 657 N N . ASN A 1 92 ? -5.395 -3.193 -12.623 1.00 97.69 92 ASN A N 1
ATOM 658 C CA . ASN A 1 92 ? -6.768 -3.093 -13.097 1.00 97.69 92 ASN A CA 1
ATOM 659 C C . ASN A 1 92 ? -7.775 -3.460 -11.996 1.00 97.69 92 ASN A C 1
ATOM 661 O O . ASN A 1 92 ? -8.795 -2.789 -11.856 1.00 97.69 92 ASN A O 1
ATOM 665 N N . ALA A 1 93 ? -7.476 -4.457 -11.156 1.00 96.69 93 ALA A N 1
ATOM 666 C CA . ALA A 1 93 ? -8.301 -4.790 -9.997 1.00 96.69 93 ALA A CA 1
ATOM 667 C C . ALA A 1 93 ? -8.367 -3.630 -8.989 1.00 96.69 93 ALA A C 1
ATOM 669 O O . ALA A 1 93 ? -9.449 -3.296 -8.504 1.00 96.69 93 ALA A O 1
ATOM 670 N N . CYS A 1 94 ? -7.234 -2.977 -8.710 1.00 95.88 94 CYS A N 1
ATOM 671 C CA . CYS A 1 94 ? -7.199 -1.789 -7.852 1.00 95.88 94 CYS A CA 1
ATOM 672 C C . CYS A 1 94 ? -7.991 -0.621 -8.463 1.00 95.88 94 CYS A C 1
ATOM 674 O O . CYS A 1 94 ? -8.725 0.057 -7.747 1.00 95.88 94 CYS A O 1
ATOM 676 N N . ASN A 1 95 ? -7.886 -0.427 -9.780 1.00 96.12 95 ASN A N 1
ATOM 677 C CA . ASN A 1 95 ? -8.595 0.618 -10.514 1.00 96.12 95 ASN A CA 1
ATOM 678 C C . ASN A 1 95 ? -10.120 0.393 -10.547 1.00 96.12 95 ASN A C 1
ATOM 680 O O . ASN A 1 95 ? -10.902 1.329 -10.388 1.00 96.12 95 ASN A O 1
ATOM 684 N N . ALA A 1 96 ? -10.554 -0.854 -10.738 1.00 96.56 96 ALA A N 1
ATOM 685 C CA . ALA A 1 96 ? -11.966 -1.223 -10.811 1.00 96.56 96 ALA A CA 1
ATOM 686 C C . ALA A 1 96 ? -12.658 -1.241 -9.438 1.00 96.56 96 ALA A C 1
ATOM 688 O O . ALA A 1 96 ? -13.884 -1.161 -9.360 1.00 96.56 96 ALA A O 1
ATOM 689 N N . TYR A 1 97 ? -11.899 -1.345 -8.347 1.00 96.38 97 TYR A N 1
ATOM 690 C CA . TYR A 1 97 ? -12.455 -1.406 -7.002 1.00 96.38 97 TYR A CA 1
ATOM 691 C C . TYR A 1 97 ? -12.947 -0.035 -6.513 1.00 96.38 97 TYR A C 1
ATOM 693 O O . TYR A 1 97 ? -12.173 0.910 -6.383 1.00 96.38 97 TYR A O 1
ATOM 701 N N . GLN A 1 98 ? -14.240 0.052 -6.187 1.00 95.38 98 GLN A N 1
ATOM 702 C CA . GLN A 1 98 ? -14.900 1.295 -5.752 1.00 95.38 98 GLN A CA 1
ATOM 703 C C . GLN A 1 98 ? -15.545 1.195 -4.357 1.00 95.38 98 GLN A C 1
ATOM 705 O O . GLN A 1 98 ? -16.090 2.173 -3.852 1.00 95.38 98 GLN A O 1
ATOM 710 N N . ASN A 1 99 ? -15.487 0.027 -3.701 1.00 96.38 99 ASN A N 1
ATOM 711 C CA . ASN A 1 99 ? -16.209 -0.224 -2.444 1.00 96.38 99 ASN A CA 1
ATOM 712 C C . ASN A 1 99 ? -15.465 0.259 -1.178 1.00 96.38 99 ASN A C 1
ATOM 714 O O . ASN A 1 99 ? -15.935 0.039 -0.066 1.00 96.38 99 ASN A O 1
ATOM 718 N N . GLY A 1 100 ? -14.310 0.923 -1.310 1.00 96.19 100 GLY A N 1
ATOM 719 C CA . GLY A 1 100 ? -13.408 1.203 -0.185 1.00 96.19 100 GLY A CA 1
ATOM 720 C C . GLY A 1 100 ? -14.037 1.957 0.991 1.00 96.19 100 GLY A C 1
ATOM 721 O O . GLY A 1 100 ? -13.824 1.566 2.135 1.00 96.19 100 GLY A O 1
ATOM 722 N N . LEU A 1 101 ? -14.838 2.999 0.738 1.00 97.19 101 LEU A N 1
ATOM 723 C CA . LEU A 1 101 ? -15.489 3.770 1.812 1.00 97.19 101 LEU A CA 1
ATOM 724 C C . LEU A 1 101 ? -16.590 2.976 2.526 1.00 97.19 101 LEU A C 1
ATOM 726 O O . LEU A 1 101 ? -16.697 3.033 3.749 1.00 97.19 101 LEU A O 1
ATOM 730 N N . THR A 1 102 ? -17.388 2.217 1.775 1.00 97.81 102 THR A N 1
ATOM 731 C CA . THR A 1 102 ? -18.427 1.346 2.339 1.00 97.81 102 THR A CA 1
ATOM 732 C C . THR A 1 102 ? -17.805 0.250 3.202 1.00 97.81 102 THR A C 1
ATOM 734 O O . THR A 1 102 ? -18.269 0.001 4.312 1.00 97.81 102 THR A O 1
ATOM 737 N N . ALA A 1 103 ? -16.723 -0.364 2.716 1.00 97.81 103 ALA A N 1
ATOM 738 C CA . ALA A 1 103 ? -15.954 -1.365 3.445 1.00 97.81 103 ALA A CA 1
ATOM 739 C C . ALA A 1 103 ? -15.403 -0.808 4.762 1.00 97.81 103 ALA A C 1
ATOM 741 O O . ALA A 1 103 ? -15.599 -1.400 5.820 1.00 97.81 103 ALA A O 1
ATOM 742 N N . ALA A 1 104 ? -14.768 0.367 4.702 1.00 97.88 104 ALA A N 1
ATOM 743 C CA . ALA A 1 104 ? -14.231 1.072 5.863 1.00 97.88 104 ALA A CA 1
ATOM 744 C C . ALA A 1 104 ? -15.278 1.304 6.953 1.00 97.88 104 ALA A C 1
ATOM 746 O O . ALA A 1 104 ? -15.031 0.986 8.115 1.00 97.88 104 ALA A O 1
ATOM 747 N N . ALA A 1 105 ? -16.462 1.789 6.576 1.00 97.94 105 ALA A N 1
ATOM 748 C CA . ALA A 1 105 ? -17.544 2.052 7.520 1.00 97.94 105 ALA A CA 1
ATOM 749 C C . ALA A 1 105 ? -18.065 0.779 8.217 1.00 97.94 105 ALA A C 1
ATOM 751 O O . ALA A 1 105 ? -18.628 0.859 9.308 1.00 97.94 105 ALA A O 1
ATOM 752 N N . ALA A 1 106 ? -17.878 -0.394 7.604 1.00 97.81 106 ALA A N 1
ATOM 753 C CA . ALA A 1 106 ? -18.295 -1.683 8.149 1.00 97.81 106 ALA A CA 1
ATOM 754 C C . ALA A 1 106 ? -17.237 -2.355 9.048 1.00 97.81 106 ALA A C 1
ATOM 756 O O . ALA A 1 106 ? -17.540 -3.368 9.684 1.00 97.81 106 ALA A O 1
ATOM 757 N N . VAL A 1 107 ? -16.014 -1.816 9.130 1.00 97.94 107 VAL A N 1
ATOM 758 C CA . VAL A 1 107 ? -14.955 -2.352 9.998 1.00 97.94 107 VAL A CA 1
ATOM 759 C C . VAL A 1 107 ? -15.338 -2.179 11.472 1.00 97.94 107 VAL A C 1
ATOM 761 O O . VAL A 1 107 ? -15.695 -1.090 11.914 1.00 97.94 107 VAL A O 1
ATOM 764 N N . LYS A 1 108 ? -15.237 -3.264 12.252 1.00 96.88 108 LYS A N 1
ATOM 765 C CA . LYS A 1 108 ? -15.594 -3.292 13.688 1.00 96.88 108 LYS A CA 1
ATOM 766 C C . LYS A 1 108 ? -14.401 -3.411 14.639 1.00 96.88 108 LYS A C 1
ATOM 768 O O . LYS A 1 108 ? -14.564 -3.266 15.847 1.00 96.88 108 LYS A O 1
ATOM 773 N N . VAL A 1 109 ? 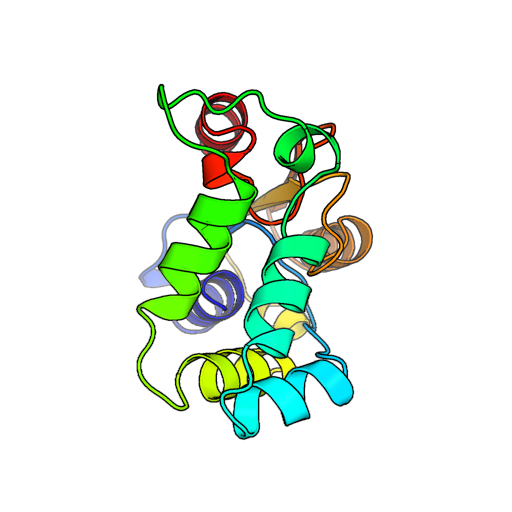-13.219 -3.696 14.104 1.00 97.19 109 VAL A N 1
ATOM 774 C CA . VAL A 1 109 ? -11.993 -3.958 14.870 1.00 97.19 109 VAL A CA 1
ATOM 775 C C . VAL A 1 109 ? -11.082 -2.734 14.909 1.00 97.19 109 VAL A C 1
ATOM 777 O O . VAL A 1 109 ? -11.222 -1.861 14.052 1.00 97.19 109 VAL A O 1
ATOM 780 N N . PRO A 1 110 ? -10.118 -2.663 15.846 1.00 97.25 110 PRO A N 1
ATOM 781 C CA . PRO A 1 110 ? -9.069 -1.652 15.796 1.00 97.25 110 PRO A CA 1
ATOM 782 C C . PRO A 1 110 ? -8.355 -1.665 14.441 1.00 97.25 110 PRO A C 1
ATOM 784 O O . PRO A 1 110 ? -7.916 -2.720 13.969 1.00 97.25 110 PRO A O 1
ATOM 787 N N . ALA A 1 111 ? -8.240 -0.489 13.826 1.00 98.00 111 ALA A N 1
ATOM 788 C CA . ALA A 1 111 ? -7.621 -0.325 12.520 1.00 98.00 111 ALA A CA 1
ATOM 789 C C . ALA A 1 111 ? -6.436 0.645 12.594 1.00 98.00 111 ALA A C 1
ATOM 791 O O . ALA A 1 111 ? -6.535 1.737 13.147 1.00 98.00 111 ALA A O 1
ATOM 792 N N . THR A 1 112 ? -5.304 0.265 12.012 1.00 98.38 112 THR A N 1
ATOM 793 C CA . THR A 1 112 ? -4.110 1.107 11.905 1.00 98.38 112 THR A CA 1
ATOM 794 C C . THR A 1 112 ? -3.838 1.406 10.441 1.00 98.38 112 THR A C 1
ATOM 796 O O . THR A 1 112 ? -3.654 0.493 9.642 1.00 98.38 112 THR A O 1
ATOM 799 N N . PHE A 1 113 ? -3.789 2.686 10.095 1.00 98.56 113 PHE A N 1
ATOM 800 C CA . PHE A 1 113 ? -3.444 3.169 8.764 1.00 98.56 113 PHE A CA 1
ATOM 801 C C . PHE A 1 113 ? -2.010 3.678 8.786 1.00 98.56 113 PHE A C 1
ATOM 803 O O . PHE A 1 113 ? -1.723 4.628 9.511 1.00 98.56 113 PHE A O 1
ATOM 810 N N . ILE A 1 114 ? -1.125 3.067 8.003 1.00 98.56 114 ILE A N 1
ATOM 811 C CA . ILE A 1 114 ? 0.286 3.448 7.913 1.00 98.56 114 ILE A CA 1
ATOM 812 C C . ILE A 1 114 ? 0.546 3.986 6.509 1.00 98.56 114 ILE A C 1
ATOM 814 O O . ILE A 1 114 ? 0.356 3.286 5.511 1.00 98.56 114 ILE A O 1
ATOM 818 N N . LEU A 1 115 ? 0.906 5.265 6.434 1.00 98.31 115 LEU A N 1
ATOM 819 C CA . LEU A 1 115 ? 0.949 6.033 5.191 1.00 98.31 115 LEU A CA 1
ATOM 820 C C . LEU A 1 115 ? 2.337 6.645 4.994 1.00 98.31 115 LEU A C 1
ATOM 822 O O . LEU A 1 115 ? 2.872 7.247 5.924 1.00 98.31 115 LEU A O 1
ATOM 826 N N . GLY A 1 116 ? 2.886 6.569 3.785 1.00 97.56 116 GLY A N 1
ATOM 827 C CA . GLY A 1 116 ? 4.113 7.284 3.439 1.00 97.56 116 GLY A CA 1
ATOM 828 C C . GLY A 1 116 ? 3.831 8.766 3.194 1.00 97.56 116 GLY A C 1
ATOM 829 O O . GLY A 1 116 ? 2.883 9.114 2.489 1.00 97.56 116 GLY A O 1
ATOM 830 N N . GLU A 1 117 ? 4.635 9.667 3.763 1.00 96.44 117 GLU A N 1
ATOM 831 C CA . GLU A 1 117 ? 4.506 11.112 3.508 1.00 96.44 117 GLU A CA 1
ATOM 832 C C . GLU A 1 117 ? 4.711 11.461 2.023 1.00 96.44 117 GLU A C 1
ATOM 834 O O . GLU A 1 117 ? 4.093 12.393 1.505 1.00 96.44 117 GLU A O 1
ATOM 839 N N . ARG A 1 118 ? 5.582 10.713 1.339 1.00 95.25 118 ARG A N 1
ATOM 840 C CA . ARG A 1 118 ? 5.989 10.917 -0.058 1.00 95.25 118 ARG A CA 1
ATOM 841 C C . ARG A 1 118 ? 5.413 9.871 -1.010 1.00 95.25 118 ARG A C 1
ATOM 843 O O . ARG A 1 118 ? 5.845 9.800 -2.153 1.00 95.25 118 ARG A O 1
ATOM 850 N N . ASP A 1 119 ? 4.436 9.093 -0.558 1.00 95.81 119 ASP A N 1
ATOM 851 C CA . ASP A 1 119 ? 3.741 8.110 -1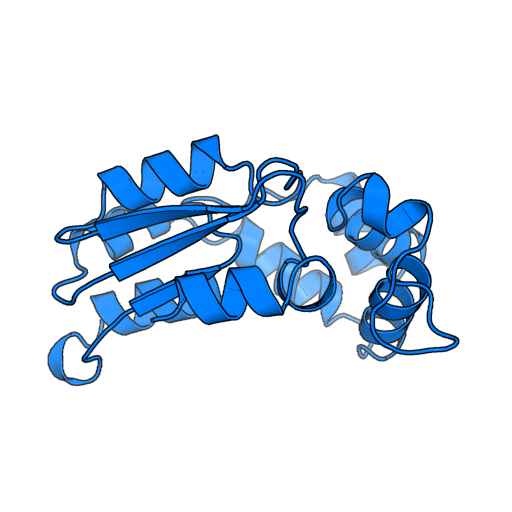.383 1.00 95.81 119 ASP A CA 1
ATOM 852 C C . ASP A 1 119 ? 2.969 8.801 -2.523 1.00 95.81 119 ASP A C 1
ATOM 854 O O . ASP A 1 119 ? 2.026 9.561 -2.280 1.00 9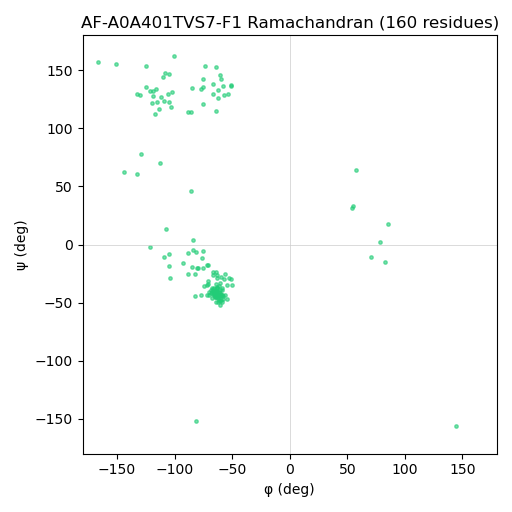5.81 119 ASP A O 1
ATOM 858 N N . MET A 1 120 ? 3.372 8.548 -3.771 1.00 93.88 120 MET A N 1
ATOM 859 C CA . MET A 1 120 ? 2.694 9.075 -4.959 1.00 93.88 120 MET A CA 1
ATOM 860 C C . MET A 1 120 ? 1.640 8.117 -5.525 1.00 93.88 120 MET A C 1
ATOM 862 O O . MET A 1 120 ? 0.790 8.552 -6.301 1.00 93.88 120 MET A O 1
ATOM 866 N N . MET A 1 121 ? 1.659 6.840 -5.135 1.00 93.06 121 MET A N 1
ATOM 867 C CA . MET A 1 121 ? 0.693 5.838 -5.594 1.00 93.06 121 MET A CA 1
ATOM 868 C C . MET A 1 121 ? -0.606 5.917 -4.791 1.00 93.06 121 MET A C 1
ATOM 870 O O . MET A 1 121 ? -1.701 5.915 -5.353 1.00 93.06 121 MET A O 1
ATOM 874 N N . THR A 1 122 ? -0.491 6.038 -3.469 1.00 95.06 122 THR A N 1
ATOM 875 C CA . THR A 1 122 ? -1.612 6.235 -2.545 1.00 95.06 122 THR A CA 1
ATOM 876 C C . THR A 1 122 ? -1.337 7.415 -1.616 1.00 95.06 122 THR A C 1
ATOM 878 O O . THR A 1 122 ? -0.990 7.220 -0.451 1.00 95.06 122 THR A O 1
ATOM 881 N N . PRO A 1 123 ? -1.506 8.663 -2.097 1.00 95.69 123 PRO A N 1
ATOM 882 C CA . PRO A 1 123 ? -1.150 9.850 -1.331 1.00 95.69 123 PRO A CA 1
ATOM 883 C C . PRO A 1 123 ? -1.737 9.844 0.078 1.00 95.69 123 PRO A C 1
ATOM 885 O O . PRO A 1 123 ? -2.925 9.566 0.261 1.00 95.69 123 PRO A O 1
ATOM 888 N N . ALA A 1 124 ? -0.942 10.245 1.076 1.00 96.88 124 ALA A N 1
ATOM 889 C CA . ALA A 1 124 ? -1.341 10.206 2.486 1.00 96.88 124 ALA A CA 1
ATOM 890 C C . ALA A 1 124 ? -2.686 10.903 2.768 1.00 96.88 124 ALA A C 1
ATOM 892 O O . ALA A 1 124 ? -3.419 10.519 3.676 1.00 96.88 124 ALA A O 1
ATOM 893 N N . LYS A 1 125 ? -3.054 11.918 1.975 1.00 97.06 125 LYS A N 1
ATOM 894 C CA . LYS A 1 125 ? -4.373 12.562 2.049 1.00 97.06 125 LYS A CA 1
ATOM 895 C C . LYS A 1 125 ? -5.524 11.583 1.768 1.00 97.06 125 LYS A C 1
ATOM 897 O O . LYS A 1 125 ? -6.522 11.616 2.482 1.00 97.06 125 LYS A O 1
ATOM 902 N N . ALA A 1 126 ? -5.390 10.725 0.758 1.00 96.81 126 ALA A N 1
ATOM 903 C CA . ALA A 1 126 ? -6.390 9.719 0.409 1.00 96.81 126 ALA A CA 1
ATOM 904 C C . ALA A 1 126 ? -6.487 8.629 1.488 1.00 96.81 126 ALA A C 1
ATOM 906 O O . ALA A 1 126 ? -7.591 8.265 1.894 1.00 96.81 126 ALA A O 1
ATOM 907 N N . GLY A 1 127 ? -5.347 8.179 2.021 1.00 97.31 127 GLY A N 1
ATOM 908 C CA . GLY A 1 127 ? -5.313 7.244 3.149 1.00 97.31 127 GLY A CA 1
ATOM 909 C C . GLY A 1 127 ? -5.964 7.812 4.414 1.00 97.31 127 GLY A C 1
ATOM 910 O O . GLY A 1 127 ? -6.783 7.142 5.036 1.00 97.31 127 GLY A O 1
ATOM 911 N N . LYS A 1 128 ? -5.691 9.082 4.751 1.00 97.94 128 LYS A N 1
ATOM 912 C CA . LYS A 1 128 ? -6.341 9.791 5.872 1.00 97.94 128 LYS A CA 1
ATOM 913 C C . LYS A 1 128 ? -7.855 9.902 5.698 1.00 97.94 128 LYS A C 1
ATOM 915 O O . LYS A 1 128 ? -8.584 9.763 6.674 1.00 97.94 128 LYS A O 1
ATOM 920 N N . ALA A 1 129 ? -8.334 10.139 4.476 1.00 97.38 129 ALA A N 1
ATOM 921 C CA . ALA A 1 129 ? -9.768 10.187 4.197 1.00 97.38 129 ALA A CA 1
ATOM 922 C C . ALA A 1 129 ? -10.441 8.823 4.433 1.00 97.38 129 ALA A C 1
ATOM 924 O O . ALA A 1 129 ? -11.509 8.766 5.037 1.00 97.38 129 ALA A O 1
ATOM 925 N N . LEU A 1 130 ? -9.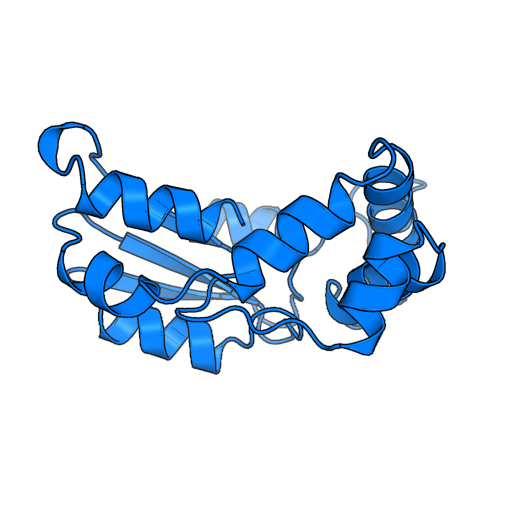794 7.726 4.025 1.00 97.81 130 LEU A N 1
ATOM 926 C CA . LEU A 1 130 ? -10.282 6.373 4.304 1.00 97.81 130 LEU A CA 1
ATOM 927 C C . LEU A 1 130 ? -10.254 6.053 5.809 1.00 97.81 130 LEU A C 1
ATOM 929 O O . LEU A 1 130 ? -11.217 5.499 6.337 1.00 97.81 130 LEU A O 1
ATOM 933 N N . ALA A 1 131 ? -9.190 6.451 6.512 1.00 98.12 131 ALA A N 1
ATOM 934 C CA . ALA A 1 131 ? -9.085 6.287 7.960 1.00 98.12 131 ALA A CA 1
ATOM 935 C C . ALA A 1 131 ? -10.203 7.030 8.705 1.00 98.12 131 ALA A C 1
ATOM 937 O O . ALA A 1 131 ? -10.802 6.473 9.616 1.00 98.12 131 ALA A O 1
ATOM 938 N N . ALA A 1 132 ? -10.543 8.250 8.278 1.00 97.94 132 ALA A N 1
ATOM 939 C CA . ALA A 1 132 ? -11.644 9.021 8.857 1.00 97.94 132 ALA A CA 1
ATOM 940 C C . ALA A 1 132 ? -13.021 8.358 8.664 1.00 97.94 132 ALA A C 1
ATOM 942 O O . ALA A 1 132 ? -13.920 8.574 9.472 1.00 97.94 132 ALA A O 1
ATOM 943 N N . ALA A 1 133 ? -13.186 7.543 7.617 1.00 97.69 133 ALA A N 1
ATOM 944 C CA . ALA A 1 133 ? -14.390 6.747 7.382 1.00 97.69 133 ALA A CA 1
ATOM 945 C C . ALA A 1 133 ? -14.397 5.405 8.143 1.00 97.69 133 ALA A C 1
ATOM 947 O O . ALA A 1 133 ? -15.390 4.683 8.087 1.00 97.69 133 ALA A O 1
ATOM 948 N N . THR A 1 134 ? -13.306 5.056 8.831 1.00 98.38 134 THR A N 1
ATOM 949 C CA . THR A 1 134 ? -13.132 3.763 9.502 1.00 98.38 134 THR A CA 1
ATOM 950 C C . THR A 1 134 ? -13.288 3.919 11.021 1.00 98.38 134 THR A C 1
ATOM 952 O O . THR A 1 134 ? -12.541 4.686 11.636 1.00 98.38 134 THR A O 1
ATOM 955 N N . PRO A 1 135 ? -14.216 3.196 11.673 1.00 96.38 135 PRO A N 1
ATOM 956 C CA . PRO A 1 135 ? -14.345 3.214 13.129 1.00 96.38 135 PRO A CA 1
ATOM 957 C C . PRO A 1 135 ? -13.070 2.727 13.831 1.00 96.38 135 PRO A C 1
ATOM 959 O O . PRO A 1 135 ? -12.399 1.818 13.350 1.00 96.38 135 PRO A O 1
ATOM 962 N N . ASN A 1 136 ? -12.753 3.300 14.997 1.00 92.31 136 ASN A N 1
ATOM 963 C CA . ASN A 1 136 ? -11.592 2.914 15.818 1.00 92.31 136 ASN A CA 1
ATOM 964 C C . ASN A 1 136 ? -10.250 2.936 15.058 1.00 92.31 136 ASN A C 1
ATOM 966 O O . ASN A 1 136 ? -9.347 2.145 15.346 1.00 92.31 136 ASN A O 1
ATOM 970 N N . ALA A 1 137 ? -10.126 3.830 14.075 1.00 97.56 137 ALA A N 1
ATOM 971 C CA . ALA A 1 137 ? -8.917 3.974 13.289 1.00 97.56 137 ALA A CA 1
ATOM 972 C C . ALA A 1 137 ? -7.896 4.893 13.967 1.00 97.56 137 ALA A C 1
ATOM 974 O O . ALA A 1 137 ? -8.216 6.005 14.390 1.00 97.56 137 ALA A O 1
ATOM 975 N N . ARG A 1 138 ? -6.632 4.467 13.978 1.00 97.31 138 ARG A N 1
ATOM 976 C CA . ARG A 1 138 ? -5.476 5.352 14.165 1.00 97.31 138 ARG A CA 1
ATOM 977 C C . ARG A 1 138 ? -4.728 5.500 12.847 1.00 97.31 138 ARG A C 1
ATOM 979 O O . ARG A 1 138 ? -4.672 4.569 12.047 1.00 97.31 138 ARG A O 1
ATOM 986 N N . THR A 1 139 ? -4.131 6.665 12.627 1.00 98.44 139 THR A N 1
ATOM 987 C CA . THR A 1 139 ? -3.284 6.923 11.457 1.00 98.44 139 THR A CA 1
ATOM 988 C C . THR A 1 139 ? -1.870 7.255 11.902 1.00 98.44 139 THR A C 1
ATOM 990 O O . THR A 1 139 ? -1.681 8.117 12.757 1.00 98.44 139 THR A O 1
ATOM 993 N N . VAL A 1 140 ? -0.889 6.614 11.277 1.00 98.44 140 VAL A N 1
ATOM 994 C CA . VAL A 1 140 ? 0.540 6.886 11.417 1.00 98.44 140 VAL A CA 1
ATOM 995 C C . VAL A 1 140 ? 1.071 7.288 10.043 1.00 98.44 140 VAL A C 1
ATOM 997 O O . VAL A 1 140 ? 0.832 6.601 9.052 1.00 98.44 140 VAL A O 1
ATOM 1000 N N . VAL A 1 141 ? 1.762 8.424 9.968 1.00 98.44 141 VAL A N 1
ATOM 1001 C CA . VAL A 1 141 ? 2.419 8.876 8.735 1.00 98.44 141 VAL A CA 1
ATOM 1002 C C . VAL A 1 141 ? 3.920 8.737 8.925 1.00 98.44 141 VAL A C 1
ATOM 1004 O O . VAL A 1 141 ? 4.453 9.309 9.873 1.00 98.44 141 VAL A O 1
ATOM 1007 N N . LEU A 1 142 ? 4.581 7.993 8.041 1.00 97.69 142 LEU A N 1
ATOM 1008 C CA . LEU A 1 142 ? 6.025 7.782 8.062 1.00 97.69 142 LEU A CA 1
ATOM 1009 C C . LEU A 1 142 ? 6.721 8.935 7.318 1.00 97.69 142 LEU A C 1
ATOM 1011 O O . LEU A 1 142 ? 6.515 9.081 6.105 1.00 97.69 142 LEU A O 1
ATOM 1015 N N . PRO A 1 143 ? 7.507 9.782 8.015 1.00 95.12 143 PRO A N 1
ATOM 1016 C CA . PRO A 1 143 ? 8.136 10.943 7.398 1.00 95.12 143 PRO A CA 1
ATOM 1017 C C . PRO A 1 143 ? 9.113 10.547 6.290 1.00 95.12 143 PRO A C 1
ATOM 1019 O O . PRO A 1 143 ? 9.952 9.668 6.466 1.00 95.12 143 PRO A O 1
ATOM 1022 N N . GLY A 1 144 ? 9.026 11.214 5.143 1.00 93.00 144 GLY A N 1
ATOM 1023 C CA . GLY A 1 144 ? 9.906 10.994 3.994 1.00 93.00 144 GLY A CA 1
ATOM 1024 C C . GLY A 1 144 ? 9.734 9.673 3.227 1.00 93.00 144 GLY A C 1
ATOM 1025 O O . GLY A 1 144 ? 10.299 9.578 2.139 1.00 93.00 144 GLY A O 1
ATOM 1026 N N . ALA A 1 145 ? 8.971 8.701 3.737 1.00 95.44 145 ALA A N 1
ATOM 1027 C CA . ALA A 1 145 ? 8.765 7.403 3.089 1.00 95.44 145 ALA A CA 1
ATOM 1028 C C . ALA A 1 145 ? 7.802 7.495 1.892 1.00 95.44 145 ALA A C 1
ATOM 1030 O O . ALA A 1 145 ? 6.814 8.237 1.945 1.00 95.44 145 ALA A O 1
ATOM 1031 N N . GLY A 1 146 ? 8.086 6.739 0.831 1.00 95.75 146 GLY A N 1
ATOM 1032 C CA . GLY A 1 146 ? 7.202 6.510 -0.310 1.00 95.75 146 GLY A CA 1
ATOM 1033 C C . GLY A 1 146 ? 6.147 5.428 -0.058 1.00 95.75 146 GLY A C 1
ATOM 1034 O O . GLY A 1 146 ? 5.697 5.211 1.068 1.00 95.75 146 GLY A O 1
ATOM 1035 N N . HIS A 1 147 ? 5.712 4.767 -1.131 1.00 96.25 147 HIS A N 1
ATOM 1036 C CA . HIS A 1 147 ? 4.740 3.672 -1.082 1.00 96.25 147 HIS A CA 1
ATOM 1037 C C . HIS A 1 147 ? 5.360 2.377 -0.534 1.00 96.25 147 HIS A C 1
ATOM 1039 O O . HIS A 1 147 ? 4.712 1.623 0.194 1.00 96.25 147 HIS A O 1
ATOM 1045 N N . MET A 1 148 ? 6.633 2.122 -0.845 1.00 94.94 148 MET A N 1
ATOM 1046 C CA . MET A 1 148 ? 7.345 0.885 -0.519 1.00 94.94 148 MET A CA 1
ATOM 1047 C C . MET A 1 148 ? 7.954 0.930 0.895 1.00 94.94 148 MET A C 1
ATOM 1049 O O . MET A 1 148 ? 9.090 0.516 1.121 1.00 94.94 148 MET A O 1
ATOM 1053 N N . MET A 1 149 ? 7.174 1.376 1.885 1.00 95.19 149 MET A N 1
ATOM 1054 C CA . MET A 1 149 ? 7.600 1.583 3.283 1.00 95.19 149 MET A CA 1
ATOM 1055 C C . MET A 1 149 ? 8.316 0.379 3.913 1.00 95.19 149 MET A C 1
ATOM 1057 O O . MET A 1 149 ? 9.174 0.560 4.771 1.00 95.19 149 MET A O 1
ATOM 1061 N N . MET A 1 150 ? 7.989 -0.846 3.480 1.00 93.44 150 MET A N 1
ATOM 1062 C CA . MET A 1 150 ?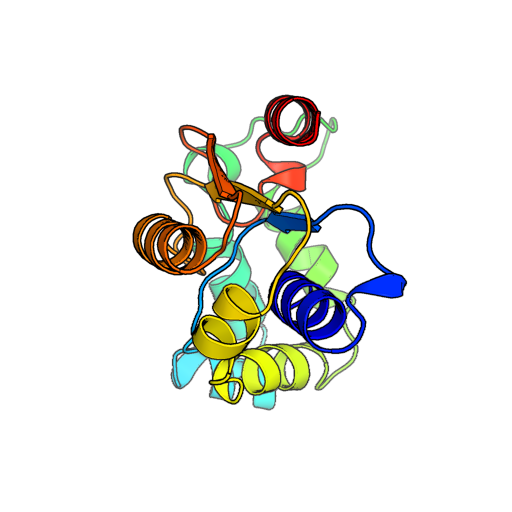 8.620 -2.082 3.967 1.00 93.44 150 MET A CA 1
ATOM 1063 C C . MET A 1 150 ? 10.115 -2.166 3.655 1.00 93.44 150 MET A C 1
ATOM 1065 O O . MET A 1 150 ? 10.845 -2.820 4.388 1.00 93.44 150 MET A O 1
ATOM 1069 N N . VAL A 1 151 ? 10.561 -1.541 2.568 1.00 92.62 151 VAL A N 1
ATOM 1070 C CA . VAL A 1 151 ? 11.978 -1.486 2.185 1.00 92.62 151 VAL A CA 1
ATOM 1071 C C . VAL A 1 151 ? 12.600 -0.127 2.480 1.00 92.62 151 VAL A C 1
ATOM 1073 O O . VAL A 1 151 ? 13.792 -0.070 2.762 1.00 92.62 151 VAL A O 1
ATOM 1076 N N . GLU A 1 152 ? 11.813 0.950 2.460 1.00 94.06 152 GLU A N 1
ATOM 1077 C CA . GLU A 1 152 ? 12.320 2.305 2.700 1.00 94.06 152 GLU A CA 1
ATOM 1078 C C . GLU A 1 152 ? 12.580 2.609 4.179 1.00 94.06 152 GLU A C 1
ATOM 1080 O O . GLU A 1 152 ? 13.596 3.212 4.514 1.00 94.06 152 GLU A O 1
ATOM 1085 N N . THR A 1 153 ? 11.658 2.211 5.057 1.00 94.12 153 THR A N 1
ATOM 1086 C CA . THR A 1 153 ? 11.672 2.532 6.493 1.00 94.12 153 THR A CA 1
ATOM 1087 C C . THR A 1 153 ? 11.141 1.336 7.297 1.00 94.12 153 THR A C 1
ATOM 1089 O O . THR A 1 153 ? 10.056 1.418 7.887 1.00 94.12 153 THR A O 1
ATOM 1092 N N . PRO A 1 154 ? 11.824 0.171 7.250 1.00 94.56 154 PRO A N 1
ATOM 1093 C CA . PRO A 1 154 ? 11.310 -1.070 7.829 1.00 94.56 154 PRO A CA 1
ATOM 1094 C C . PRO A 1 154 ? 11.124 -0.993 9.346 1.00 94.56 154 PRO A C 1
ATOM 1096 O O . PRO A 1 154 ? 10.138 -1.520 9.859 1.00 94.56 154 PRO A O 1
ATOM 1099 N N . ASP A 1 155 ? 12.030 -0.319 10.055 1.00 95.06 155 ASP A N 1
ATOM 1100 C CA . ASP A 1 155 ? 11.986 -0.214 11.515 1.00 95.06 155 ASP A CA 1
ATOM 1101 C C . ASP A 1 155 ? 10.839 0.697 11.969 1.00 95.06 155 ASP A C 1
ATOM 1103 O O . ASP A 1 155 ? 10.078 0.345 12.871 1.00 95.06 155 ASP A O 1
ATOM 1107 N N . GLU A 1 156 ? 10.647 1.839 11.304 1.00 96.50 156 GLU A N 1
ATOM 1108 C CA . GLU A 1 156 ? 9.531 2.744 11.573 1.00 96.50 156 GLU A CA 1
ATOM 1109 C C . GLU A 1 156 ? 8.186 2.112 11.207 1.00 96.50 156 GLU A C 1
ATOM 1111 O O . GLU A 1 156 ? 7.207 2.274 11.940 1.00 96.50 156 GLU A O 1
ATOM 1116 N N . LEU A 1 157 ? 8.129 1.358 10.103 1.00 97.25 157 LEU A N 1
ATOM 1117 C CA . LEU A 1 157 ? 6.942 0.595 9.731 1.00 97.25 157 LEU A CA 1
ATOM 1118 C C . LEU A 1 157 ? 6.621 -0.469 10.787 1.00 97.25 157 LEU A C 1
ATOM 1120 O O . LEU A 1 157 ? 5.465 -0.594 11.191 1.00 97.25 157 LEU A O 1
ATOM 1124 N N . LEU A 1 158 ? 7.626 -1.216 11.251 1.00 96.75 158 LEU A N 1
ATOM 1125 C CA . LEU A 1 158 ? 7.454 -2.239 12.280 1.00 96.75 158 LEU A CA 1
ATOM 1126 C C . LEU A 1 158 ? 6.980 -1.631 13.603 1.00 96.75 158 LEU A C 1
ATOM 1128 O O . LEU A 1 158 ? 6.048 -2.152 14.213 1.00 96.75 158 LEU A O 1
ATOM 1132 N N . ALA A 1 159 ? 7.564 -0.509 14.023 1.00 97.19 159 ALA A N 1
ATOM 1133 C CA . ALA A 1 159 ? 7.122 0.222 15.207 1.00 97.19 159 ALA A CA 1
ATOM 1134 C C . ALA A 1 159 ? 5.673 0.723 15.067 1.00 97.19 159 ALA A C 1
ATOM 1136 O O . ALA A 1 159 ? 4.913 0.694 16.031 1.00 97.19 159 ALA A O 1
ATOM 1137 N N . ALA A 1 160 ? 5.257 1.131 13.863 1.00 96.94 160 ALA A N 1
ATOM 1138 C CA . ALA A 1 160 ? 3.888 1.564 13.592 1.00 96.94 160 ALA A CA 1
ATOM 1139 C C . ALA A 1 160 ? 2.857 0.420 13.592 1.00 96.94 160 ALA A C 1
ATOM 1141 O O . ALA A 1 160 ? 1.661 0.695 13.693 1.00 96.94 160 ALA A O 1
ATOM 1142 N N . LEU A 1 161 ? 3.285 -0.843 13.469 1.00 93.94 161 LEU A N 1
ATOM 1143 C CA . LEU A 1 161 ? 2.404 -2.017 13.534 1.00 93.94 161 LEU A CA 1
ATOM 1144 C C . LEU A 1 161 ? 2.037 -2.425 14.969 1.00 93.94 161 LEU A C 1
ATOM 1146 O O . LEU A 1 161 ? 1.038 -3.124 15.146 1.00 93.94 161 LEU A O 1
ATOM 1150 N N . GLN A 1 162 ? 2.818 -1.994 15.963 1.00 77.69 162 GLN A N 1
ATOM 1151 C CA . GLN A 1 162 ? 2.586 -2.239 17.394 1.00 77.69 162 GLN A CA 1
ATOM 1152 C C . GLN A 1 162 ? 1.439 -1.382 17.932 1.00 77.69 162 GLN A C 1
ATOM 1154 O O . GLN A 1 162 ? 0.654 -1.909 18.746 1.00 77.69 162 GLN A O 1
#

Organism: Chiloscyllium punctatum (NCBI:txid137246)

Solvent-accessible surface area (backbone atoms only — not comparable to full-atom values): 8534 Å² total; per-residue (Å²): 99,70,39,63,53,51,42,44,47,30,34,78,36,55,93,79,45,81,62,46,78,32,58,49,32,44,35,60,44,80,63,57,68,68,50,49,52,26,20,65,70,61,38,67,65,26,42,51,52,52,36,63,36,26,43,14,76,60,39,72,77,41,86,45,88,53,85,97,52,49,51,49,62,51,48,35,52,59,56,68,70,51,58,87,51,48,65,23,52,52,49,49,51,34,42,70,41,73,56,36,56,64,24,27,56,50,33,83,38,52,28,39,37,41,28,16,64,44,11,65,71,34,38,38,69,46,27,48,54,35,41,74,44,22,49,69,47,48,80,46,72,43,82,67,25,9,43,48,33,75,73,69,40,44,68,64,50,53,62,70,72,109